Protein AF-A0A537EM87-F1 (afdb_monomer_lite)

Structure (mmCIF, N/CA/C/O backbone):
data_AF-A0A537EM87-F1
#
_entry.id   AF-A0A537EM87-F1
#
loop_
_atom_site.group_PDB
_atom_site.id
_atom_site.type_symbol
_atom_site.labe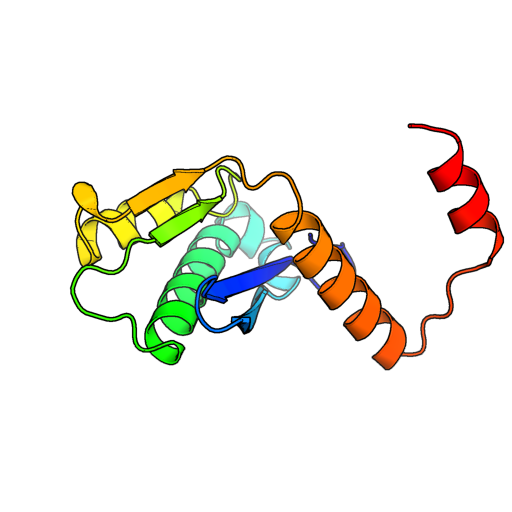l_atom_id
_atom_site.label_alt_id
_atom_site.label_comp_id
_atom_site.label_asym_id
_atom_site.label_entity_id
_atom_site.label_seq_id
_atom_site.pdbx_PDB_ins_code
_atom_site.Cartn_x
_atom_site.Cartn_y
_atom_site.Cartn_z
_atom_site.occupancy
_atom_site.B_iso_or_equiv
_atom_site.auth_seq_id
_atom_site.auth_comp_id
_atom_site.auth_asym_id
_atom_site.auth_atom_id
_atom_site.pdbx_PDB_model_num
ATOM 1 N N . MET A 1 1 ? 2.940 -10.476 -1.760 1.00 44.53 1 MET A N 1
ATOM 2 C CA . MET A 1 1 ? 3.362 -11.521 -2.718 1.00 44.53 1 MET A CA 1
ATOM 3 C C . MET A 1 1 ? 3.322 -10.920 -4.114 1.00 44.53 1 MET A C 1
ATOM 5 O O . MET A 1 1 ? 2.406 -10.158 -4.401 1.00 44.53 1 MET A O 1
ATOM 9 N N . GLY A 1 2 ? 4.328 -11.180 -4.940 1.00 45.50 2 GLY A N 1
ATOM 10 C CA . GLY A 1 2 ? 4.378 -10.716 -6.324 1.00 45.50 2 GLY A CA 1
ATOM 11 C C . GLY A 1 2 ? 5.160 -11.722 -7.151 1.00 45.50 2 GLY A C 1
ATOM 12 O O . GLY A 1 2 ? 6.083 -12.350 -6.627 1.00 45.50 2 GLY A O 1
ATOM 13 N N . ASP A 1 3 ? 4.780 -11.890 -8.409 1.00 48.53 3 ASP A N 1
ATOM 14 C CA . ASP A 1 3 ? 5.502 -12.736 -9.349 1.00 48.53 3 ASP A CA 1
ATOM 15 C C . ASP A 1 3 ? 5.814 -11.963 -10.633 1.00 48.53 3 ASP A C 1
ATOM 17 O O . ASP A 1 3 ? 5.251 -10.903 -10.924 1.00 48.53 3 ASP A O 1
ATOM 21 N N . LEU A 1 4 ? 6.776 -12.482 -11.388 1.00 46.56 4 LEU A N 1
ATOM 22 C CA . LEU A 1 4 ? 7.236 -11.876 -12.636 1.00 46.56 4 LEU A CA 1
ATOM 23 C C . LEU A 1 4 ? 6.233 -12.021 -13.796 1.00 46.56 4 LEU A C 1
ATOM 25 O O . LEU A 1 4 ? 6.490 -11.477 -14.868 1.00 46.56 4 LEU A O 1
ATOM 29 N N . LEU A 1 5 ? 5.121 -12.736 -13.606 1.00 49.84 5 LEU A N 1
ATOM 30 C CA . LEU A 1 5 ? 4.123 -13.046 -14.630 1.00 49.84 5 LEU A CA 1
ATOM 31 C C . LEU A 1 5 ? 2.879 -12.142 -14.530 1.00 49.84 5 LEU A C 1
ATOM 33 O O . LEU A 1 5 ? 2.351 -11.749 -15.567 1.00 49.84 5 LEU A O 1
ATOM 37 N N . PHE A 1 6 ? 2.448 -11.749 -13.326 1.00 56.06 6 PHE A N 1
ATOM 38 C CA . PHE A 1 6 ? 1.215 -10.986 -13.080 1.00 56.06 6 PHE A CA 1
ATOM 39 C C . PHE A 1 6 ? 1.428 -9.613 -12.422 1.00 56.06 6 PHE A C 1
ATOM 41 O O . PHE A 1 6 ? 0.554 -8.750 -12.525 1.00 56.06 6 PHE A O 1
ATOM 48 N N . GLY A 1 7 ? 2.591 -9.352 -11.814 1.00 76.62 7 GLY A N 1
ATOM 49 C CA . GLY A 1 7 ? 2.881 -8.096 -11.115 1.00 76.62 7 GLY A CA 1
ATOM 50 C C . GLY A 1 7 ? 2.820 -8.242 -9.593 1.00 76.62 7 GLY A C 1
ATOM 51 O O . GLY A 1 7 ? 3.232 -9.264 -9.044 1.00 76.62 7 GLY A O 1
ATOM 52 N N . ALA A 1 8 ? 2.354 -7.207 -8.886 1.00 82.50 8 ALA A N 1
ATOM 53 C CA . ALA A 1 8 ? 2.323 -7.205 -7.418 1.00 82.50 8 ALA A CA 1
ATOM 54 C C . ALA A 1 8 ? 0.926 -6.908 -6.875 1.00 82.50 8 ALA A C 1
ATOM 56 O O . ALA A 1 8 ? 0.303 -5.931 -7.278 1.00 82.50 8 ALA A O 1
ATOM 57 N N . ILE A 1 9 ? 0.459 -7.721 -5.930 1.00 81.56 9 ILE A N 1
ATOM 58 C CA . ILE A 1 9 ? -0.846 -7.533 -5.289 1.00 81.56 9 ILE A CA 1
ATOM 59 C C . ILE A 1 9 ? -0.706 -6.584 -4.099 1.00 81.56 9 ILE A C 1
ATOM 61 O O . ILE A 1 9 ? 0.183 -6.750 -3.258 1.00 81.56 9 ILE A O 1
ATOM 65 N N . VAL A 1 10 ? -1.621 -5.623 -4.013 1.00 85.81 10 VAL A N 1
ATOM 66 C CA . VAL A 1 10 ? -1.840 -4.756 -2.853 1.00 85.81 10 VAL A CA 1
ATOM 67 C C . VAL A 1 10 ? -3.224 -5.077 -2.305 1.00 85.81 10 VAL A C 1
ATOM 69 O O . VAL A 1 10 ? -4.200 -5.024 -3.043 1.00 85.81 10 VAL A O 1
ATOM 72 N N . GLY A 1 11 ? -3.308 -5.431 -1.025 1.00 85.19 11 GLY A N 1
ATOM 73 C CA . GLY A 1 11 ? -4.562 -5.796 -0.367 1.00 85.19 11 GLY A CA 1
ATOM 74 C C . GLY A 1 11 ? -4.801 -4.980 0.896 1.00 85.19 11 GLY A C 1
ATOM 75 O O . GLY A 1 11 ? -3.849 -4.532 1.536 1.00 85.19 11 GLY A O 1
ATOM 76 N N . ALA A 1 12 ? -6.070 -4.822 1.254 1.00 87.31 12 ALA A N 1
ATOM 77 C CA . ALA A 1 12 ? -6.536 -4.216 2.490 1.00 87.31 12 ALA A CA 1
ATOM 78 C C . ALA A 1 12 ? -7.582 -5.137 3.136 1.00 87.31 12 ALA A C 1
ATOM 80 O O . ALA A 1 12 ? -8.458 -5.667 2.454 1.00 87.31 12 ALA A O 1
ATOM 81 N N . HIS A 1 13 ? -7.460 -5.356 4.444 1.00 83.62 13 HIS A N 1
ATOM 82 C CA . HIS A 1 13 ? -8.284 -6.296 5.200 1.00 83.62 13 HIS A CA 1
ATOM 83 C C . HIS A 1 13 ? -8.751 -5.658 6.508 1.00 83.62 13 HIS A C 1
ATOM 85 O O . HIS A 1 13 ? -7.918 -5.181 7.280 1.00 83.62 13 HIS A O 1
ATOM 91 N N . ARG A 1 14 ? -10.056 -5.704 6.788 1.00 83.50 14 ARG A N 1
ATOM 92 C CA . ARG A 1 14 ? -10.633 -5.295 8.074 1.00 83.50 14 ARG A CA 1
ATOM 93 C C . ARG A 1 14 ? -10.739 -6.514 8.984 1.00 83.50 14 ARG A C 1
ATOM 95 O O . ARG A 1 14 ? -11.477 -7.449 8.679 1.00 83.50 14 ARG A O 1
ATOM 102 N N . LYS A 1 15 ? -10.012 -6.521 10.104 1.00 77.19 15 LYS A N 1
ATOM 103 C CA . LYS A 1 15 ? -9.938 -7.687 11.007 1.00 77.19 15 LYS A CA 1
ATOM 104 C C . LYS A 1 15 ? -11.287 -7.994 11.664 1.00 77.19 15 LYS A C 1
ATOM 106 O O . LYS A 1 15 ? -11.603 -9.155 11.893 1.00 77.19 15 LYS A O 1
ATOM 111 N N . GLU A 1 16 ? -12.070 -6.959 11.932 1.00 78.44 16 GLU A N 1
ATOM 112 C CA . GLU A 1 16 ? -13.311 -6.999 12.701 1.00 78.44 16 GLU A CA 1
ATOM 113 C C . GLU A 1 16 ? -14.466 -7.601 11.895 1.00 78.44 16 GLU A C 1
ATOM 115 O O . GLU A 1 16 ? -15.293 -8.322 12.447 1.00 78.44 16 GLU A O 1
ATOM 120 N N . THR A 1 17 ? -14.526 -7.315 10.590 1.00 80.56 17 THR A N 1
ATOM 121 C CA . THR A 1 17 ? -15.621 -7.761 9.710 1.00 80.56 17 THR A CA 1
ATOM 122 C C . THR A 1 17 ? -15.208 -8.863 8.739 1.00 80.56 17 THR A C 1
ATOM 124 O O . THR A 1 17 ? -16.077 -9.499 8.146 1.00 80.56 17 THR A O 1
ATOM 127 N N . GLY A 1 18 ? -13.904 -9.080 8.543 1.00 75.75 18 GLY A N 1
ATOM 128 C CA . GLY A 1 18 ? -13.3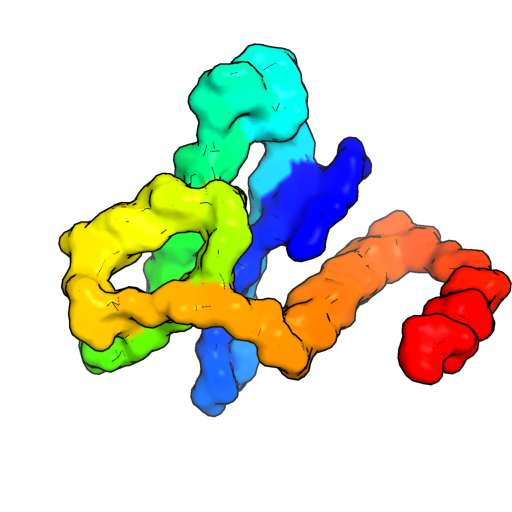76 -9.954 7.494 1.00 75.75 18 GLY A CA 1
ATOM 129 C C . GLY A 1 18 ? -13.488 -9.367 6.082 1.00 75.75 18 GLY A C 1
ATOM 130 O O . GLY A 1 18 ? -13.268 -10.082 5.107 1.00 75.75 18 GLY A O 1
ATOM 131 N N . GLU A 1 19 ? -13.843 -8.084 5.946 1.00 81.44 19 GLU A N 1
ATOM 132 C CA . GLU A 1 19 ? -13.872 -7.393 4.656 1.00 81.44 19 GLU A CA 1
ATOM 133 C C . GLU A 1 19 ? -12.467 -7.363 4.040 1.00 81.44 19 GLU A C 1
ATOM 135 O O . GLU A 1 19 ? -11.502 -6.954 4.689 1.00 81.44 19 GLU A O 1
ATOM 140 N N . PHE A 1 20 ? -12.357 -7.766 2.775 1.00 82.38 20 PHE A N 1
ATOM 141 C CA . PHE A 1 20 ? -11.099 -7.800 2.042 1.00 82.38 20 PHE A CA 1
ATOM 142 C C . PHE A 1 20 ? -11.274 -7.206 0.650 1.00 82.38 20 PHE A C 1
ATOM 144 O O . PHE A 1 20 ? -12.157 -7.616 -0.101 1.00 82.38 20 PHE A O 1
ATOM 151 N N . HIS A 1 21 ? -10.389 -6.280 0.293 1.00 83.75 21 HIS A N 1
ATOM 152 C CA . HIS A 1 21 ? -10.274 -5.740 -1.058 1.00 83.75 21 HIS A CA 1
ATOM 153 C C . HIS A 1 21 ? -8.824 -5.829 -1.505 1.00 83.75 21 HIS A C 1
ATOM 155 O O . HIS A 1 21 ? -7.905 -5.670 -0.700 1.00 83.75 21 HIS A O 1
ATOM 161 N N . TYR A 1 22 ? -8.599 -6.042 -2.794 1.00 85.19 22 TYR A N 1
ATOM 162 C CA . TYR A 1 22 ? -7.260 -6.034 -3.362 1.00 85.19 22 TYR A CA 1
ATOM 163 C C . TYR A 1 22 ? -7.257 -5.443 -4.762 1.00 85.19 22 TYR A C 1
ATOM 165 O O . TYR A 1 22 ? -8.288 -5.335 -5.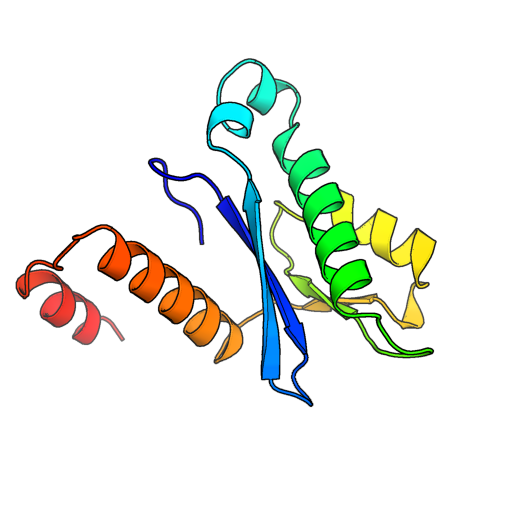425 1.00 85.19 22 TYR A O 1
ATOM 173 N N . ASP A 1 23 ? -6.068 -5.063 -5.202 1.00 86.88 23 ASP A N 1
ATOM 174 C CA . ASP A 1 23 ? -5.801 -4.704 -6.581 1.00 86.88 23 ASP A CA 1
ATOM 175 C C . ASP A 1 23 ? -4.360 -5.067 -6.961 1.00 86.88 23 ASP A C 1
ATOM 177 O O . ASP A 1 23 ? -3.538 -5.435 -6.117 1.00 86.88 23 ASP A O 1
ATOM 181 N N . VAL A 1 24 ? -4.053 -4.977 -8.250 1.00 86.62 24 VAL A N 1
ATOM 182 C CA . VAL A 1 24 ? -2.789 -5.413 -8.830 1.00 86.62 24 VAL A CA 1
ATOM 183 C C . VAL A 1 24 ? -2.036 -4.222 -9.408 1.00 86.62 24 VAL A C 1
ATOM 185 O O . VAL A 1 24 ? -2.548 -3.457 -10.222 1.00 86.62 24 VAL A O 1
ATOM 188 N N . ILE A 1 25 ? -0.767 -4.094 -9.030 1.00 87.31 25 ILE A N 1
ATOM 189 C CA . ILE A 1 25 ? 0.210 -3.260 -9.722 1.00 87.31 25 ILE A CA 1
ATOM 190 C C . ILE A 1 25 ? 0.636 -4.017 -10.985 1.00 87.31 25 ILE A C 1
ATOM 192 O O . ILE A 1 25 ? 1.293 -5.058 -10.863 1.00 87.31 25 ILE A O 1
ATOM 196 N N . PRO A 1 26 ? 0.323 -3.510 -12.193 1.00 88.44 26 PRO A N 1
ATOM 197 C CA . PRO A 1 26 ? 0.657 -4.207 -13.428 1.00 88.44 26 PRO A CA 1
ATOM 198 C C . PRO A 1 26 ? 2.166 -4.403 -13.592 1.00 88.44 26 PRO A C 1
ATOM 200 O O . PRO A 1 26 ? 2.956 -3.515 -13.256 1.00 88.44 26 PRO A O 1
ATOM 203 N N . VAL A 1 27 ? 2.573 -5.514 -14.215 1.00 86.56 27 VAL A N 1
ATOM 204 C CA . VAL A 1 27 ? 3.993 -5.843 -14.458 1.00 86.56 27 VAL A CA 1
ATOM 205 C C . VAL A 1 27 ? 4.761 -4.728 -15.186 1.00 86.56 27 VAL A C 1
ATOM 207 O O . VAL A 1 27 ? 5.946 -4.517 -14.932 1.00 86.56 27 VAL A O 1
ATOM 210 N N . ALA A 1 28 ? 4.082 -3.934 -16.022 1.00 89.38 28 ALA A N 1
ATOM 211 C CA . ALA A 1 28 ? 4.663 -2.797 -16.738 1.00 89.38 28 ALA A CA 1
ATOM 212 C C . ALA A 1 28 ? 5.287 -1.729 -15.811 1.00 89.38 28 ALA A C 1
ATOM 214 O O . ALA A 1 28 ? 6.207 -1.017 -16.217 1.00 89.38 28 ALA A O 1
ATOM 215 N N . TYR A 1 29 ? 4.840 -1.622 -14.553 1.00 91.62 29 TYR A N 1
ATOM 216 C CA . TYR A 1 29 ? 5.437 -0.721 -13.556 1.00 91.62 29 TYR A CA 1
ATOM 217 C C . TYR A 1 29 ? 6.788 -1.226 -13.027 1.00 91.62 29 TYR A C 1
ATOM 219 O O . TYR A 1 29 ? 7.598 -0.429 -12.544 1.00 91.62 29 TYR A O 1
ATOM 227 N N . PHE A 1 30 ? 7.050 -2.526 -13.174 1.00 86.56 30 PHE A N 1
ATOM 228 C CA . PHE A 1 30 ? 8.299 -3.196 -12.810 1.00 86.56 30 PHE A CA 1
ATOM 229 C C . PHE A 1 30 ? 9.262 -3.365 -13.994 1.00 86.56 30 PHE A C 1
ATOM 231 O O . PHE A 1 30 ? 10.356 -3.901 -13.837 1.00 86.56 30 PHE A O 1
ATOM 238 N N . GLN A 1 31 ? 8.903 -2.851 -15.172 1.00 88.75 31 GLN A N 1
ATOM 239 C CA . GLN A 1 31 ? 9.740 -2.863 -16.371 1.00 88.75 31 GLN A CA 1
ATOM 240 C C . GLN A 1 31 ? 10.324 -1.472 -16.665 1.00 88.75 31 GLN A C 1
ATOM 242 O O . GLN A 1 31 ? 9.831 -0.442 -16.200 1.00 88.75 31 GLN A O 1
ATOM 247 N N . THR A 1 32 ? 11.414 -1.412 -17.434 1.00 86.94 32 THR A N 1
ATOM 248 C CA . THR A 1 32 ? 11.992 -0.133 -17.892 1.00 86.94 32 THR A CA 1
ATOM 249 C C . THR A 1 32 ? 11.050 0.518 -18.917 1.00 86.94 32 THR A C 1
ATOM 251 O O . THR A 1 32 ? 10.540 -0.196 -19.775 1.00 86.94 32 THR A O 1
ATOM 254 N N . PRO A 1 33 ? 10.818 1.849 -18.882 1.00 92.50 33 PRO A N 1
ATOM 255 C CA . PRO A 1 33 ? 11.454 2.866 -18.031 1.00 92.50 33 PRO A CA 1
ATOM 256 C C . PRO A 1 33 ? 10.782 3.097 -16.667 1.00 92.50 33 PRO A C 1
ATOM 258 O O . PRO A 1 33 ? 11.362 3.784 -15.823 1.00 92.50 33 PRO A O 1
ATOM 261 N N . SER A 1 34 ? 9.594 2.540 -16.434 1.00 92.56 34 SER A N 1
ATOM 262 C CA . SER A 1 34 ? 8.780 2.764 -15.230 1.00 92.56 34 SER A CA 1
ATOM 263 C C . SER A 1 34 ? 9.500 2.389 -13.936 1.00 92.56 34 SER A C 1
ATOM 265 O O . SER A 1 34 ? 9.486 3.160 -12.974 1.00 92.56 34 SER A O 1
ATOM 267 N N . PHE A 1 35 ? 10.204 1.256 -13.936 1.00 89.94 35 PHE A N 1
ATOM 268 C CA . PHE A 1 35 ? 10.944 0.767 -12.776 1.00 89.94 35 PHE A CA 1
ATOM 269 C C . PHE A 1 35 ? 12.080 1.708 -12.370 1.00 89.94 35 PHE A C 1
ATOM 271 O O . PHE A 1 35 ? 12.222 2.036 -11.194 1.00 89.94 35 PHE A O 1
ATOM 278 N N . ARG A 1 36 ? 12.841 2.229 -13.346 1.00 91.06 36 ARG A N 1
ATOM 279 C CA . ARG A 1 36 ? 13.909 3.216 -13.093 1.00 91.06 36 ARG A CA 1
ATOM 280 C C . ARG A 1 36 ? 13.371 4.495 -12.456 1.00 91.06 36 ARG A C 1
ATOM 282 O O . ARG A 1 36 ? 14.057 5.116 -11.654 1.00 91.06 36 ARG A O 1
ATOM 289 N N . ARG A 1 37 ? 12.140 4.874 -12.802 1.00 94.69 37 ARG A N 1
ATOM 290 C CA . ARG A 1 37 ? 11.426 6.023 -12.228 1.00 94.69 37 ARG A CA 1
ATOM 291 C C . ARG A 1 37 ? 10.677 5.682 -10.932 1.00 94.69 37 ARG A C 1
ATOM 293 O O . ARG A 1 37 ? 9.961 6.537 -10.425 1.00 94.69 37 ARG A O 1
ATOM 300 N N . LYS A 1 38 ? 10.815 4.449 -10.427 1.00 93.69 38 LYS A N 1
ATOM 301 C CA . LYS A 1 38 ? 10.136 3.913 -9.236 1.00 93.69 38 LYS A CA 1
ATOM 302 C C . LYS A 1 38 ? 8.611 4.088 -9.254 1.00 93.69 38 LYS A C 1
ATOM 304 O O . LYS A 1 38 ? 7.986 4.230 -8.210 1.00 93.69 38 LYS A O 1
ATOM 309 N N . LEU A 1 39 ? 7.984 4.049 -10.436 1.00 94.50 39 LEU A N 1
ATOM 310 C CA . LEU A 1 39 ? 6.538 4.296 -10.555 1.00 94.50 39 LEU A CA 1
ATOM 311 C C . LEU A 1 39 ? 5.682 3.253 -9.824 1.00 94.50 39 LEU A C 1
ATOM 313 O O . LEU A 1 39 ? 4.533 3.537 -9.503 1.00 94.50 39 LEU A O 1
ATOM 317 N N . TYR A 1 40 ? 6.228 2.066 -9.551 1.00 90.19 40 TYR A N 1
ATOM 318 C CA . TYR A 1 40 ? 5.557 1.036 -8.761 1.00 90.19 40 TYR A CA 1
ATOM 319 C C . TYR A 1 40 ? 5.268 1.485 -7.318 1.00 90.19 40 TYR A C 1
ATOM 321 O O . TYR A 1 40 ? 4.243 1.083 -6.781 1.00 90.19 40 TYR A O 1
ATOM 329 N N . LEU A 1 41 ? 6.098 2.351 -6.716 1.00 93.50 41 LEU A N 1
ATOM 330 C CA . LEU A 1 41 ? 5.849 2.908 -5.376 1.00 93.50 41 LEU A CA 1
ATOM 331 C C . LEU A 1 41 ? 4.640 3.846 -5.398 1.00 93.50 41 LEU A C 1
ATOM 333 O O . LEU A 1 41 ? 3.703 3.688 -4.621 1.00 93.50 41 LEU A O 1
ATOM 337 N N . LYS A 1 42 ? 4.607 4.757 -6.377 1.00 95.62 42 LYS A N 1
ATOM 338 C CA . LYS A 1 42 ? 3.467 5.657 -6.594 1.00 95.62 42 LYS A CA 1
ATOM 339 C C . LYS A 1 42 ? 2.182 4.887 -6.861 1.00 95.62 42 LYS A C 1
ATOM 341 O O . LYS A 1 42 ? 1.137 5.234 -6.318 1.00 95.62 42 LYS A O 1
ATOM 346 N N . LYS A 1 43 ? 2.264 3.830 -7.677 1.00 95.69 43 LYS A N 1
ATOM 347 C CA . LYS A 1 43 ? 1.108 2.984 -7.967 1.00 95.69 43 LYS A CA 1
ATOM 348 C C . LYS A 1 43 ? 0.641 2.237 -6.721 1.00 95.69 43 LYS A C 1
ATOM 350 O O . LYS A 1 43 ? -0.554 2.210 -6.473 1.00 95.69 43 LYS A O 1
ATOM 355 N N . ALA A 1 44 ? 1.552 1.702 -5.907 1.00 92.88 44 ALA A N 1
ATOM 356 C CA . ALA A 1 44 ? 1.195 1.075 -4.635 1.00 92.88 44 ALA A CA 1
ATOM 357 C C . ALA A 1 44 ? 0.440 2.042 -3.711 1.00 92.88 44 ALA A C 1
ATOM 359 O O . ALA A 1 44 ? -0.601 1.673 -3.172 1.00 92.88 44 ALA A O 1
ATOM 360 N N . THR A 1 45 ? 0.909 3.288 -3.594 1.00 95.56 45 THR A N 1
ATOM 361 C CA . THR A 1 45 ? 0.236 4.334 -2.811 1.00 95.56 45 THR A CA 1
ATOM 362 C C . THR A 1 45 ? -1.158 4.651 -3.345 1.00 95.56 45 THR A C 1
ATOM 364 O O . THR A 1 45 ? -2.111 4.697 -2.572 1.00 95.56 45 THR A O 1
ATOM 367 N N . GLU A 1 46 ? -1.295 4.831 -4.661 1.00 96.56 46 GLU A N 1
ATOM 368 C CA . GLU A 1 46 ? -2.590 5.061 -5.314 1.00 96.56 46 GLU A CA 1
ATOM 369 C C . GLU A 1 46 ? -3.579 3.927 -5.005 1.00 96.56 46 GLU A C 1
ATOM 371 O O . GLU A 1 46 ? -4.713 4.184 -4.601 1.00 96.56 46 GLU A O 1
ATOM 376 N N . LEU A 1 47 ? -3.137 2.673 -5.152 1.00 94.25 47 LEU A N 1
ATOM 377 C CA . LEU A 1 47 ? -3.972 1.505 -4.889 1.00 94.25 47 LEU A CA 1
ATOM 378 C C . LEU A 1 47 ? -4.359 1.407 -3.415 1.00 94.25 47 LEU A C 1
ATOM 380 O O . LEU A 1 47 ? -5.533 1.216 -3.120 1.00 94.25 47 LEU A O 1
ATOM 384 N N . ALA A 1 48 ? -3.411 1.591 -2.496 1.00 92.38 48 ALA A N 1
ATOM 385 C CA . ALA A 1 48 ? -3.683 1.548 -1.064 1.00 92.38 48 ALA A CA 1
ATOM 386 C C . ALA A 1 48 ? -4.747 2.580 -0.658 1.00 92.38 48 ALA A C 1
ATOM 388 O O . ALA A 1 48 ? -5.731 2.226 -0.014 1.00 92.38 48 ALA A O 1
ATOM 389 N N . LEU A 1 49 ? -4.605 3.835 -1.096 1.00 94.38 49 LEU A N 1
ATOM 390 C CA . LEU A 1 49 ? -5.579 4.892 -0.804 1.00 94.38 49 LEU A CA 1
ATOM 391 C C . LEU A 1 49 ? -6.965 4.574 -1.375 1.00 94.38 49 LEU A C 1
ATOM 393 O O . LEU A 1 49 ? -7.976 4.769 -0.699 1.00 94.38 49 LEU A O 1
ATOM 397 N N . ARG A 1 50 ? -7.016 4.042 -2.599 1.00 94.69 50 ARG A N 1
ATOM 398 C CA . ARG A 1 50 ? -8.268 3.636 -3.241 1.00 94.69 50 ARG A CA 1
ATOM 399 C C . ARG A 1 50 ? -8.966 2.517 -2.471 1.00 94.69 50 ARG A C 1
ATOM 401 O O . ARG A 1 50 ? -10.167 2.615 -2.235 1.00 94.69 50 ARG A O 1
ATOM 408 N N . LEU A 1 51 ? -8.224 1.493 -2.049 1.00 90.81 51 LEU A N 1
ATOM 409 C CA . LEU A 1 51 ? -8.764 0.379 -1.267 1.00 90.81 51 LEU A CA 1
ATOM 410 C C . LEU A 1 51 ? -9.338 0.872 0.068 1.00 90.81 51 LEU A C 1
ATOM 412 O O . LEU A 1 51 ? -10.468 0.538 0.412 1.00 90.81 51 LEU A O 1
ATOM 416 N N . LEU A 1 52 ? -8.614 1.744 0.776 1.00 91.62 52 LEU A N 1
ATOM 417 C CA . LEU A 1 52 ? -9.099 2.344 2.023 1.00 91.62 52 LEU A CA 1
ATOM 418 C C . LEU A 1 52 ? -10.368 3.187 1.818 1.00 91.62 52 LEU A C 1
ATOM 420 O O . LEU A 1 52 ? -11.282 3.151 2.643 1.00 91.62 52 LEU A O 1
ATOM 424 N N . GLN A 1 53 ? -10.461 3.912 0.700 1.00 91.50 53 GLN A N 1
ATOM 425 C CA . GLN A 1 53 ? -11.666 4.657 0.338 1.00 91.50 53 GLN A CA 1
ATOM 426 C C . GLN A 1 53 ? -12.856 3.724 0.062 1.00 91.50 53 GLN A C 1
ATOM 428 O O . GLN A 1 53 ? -13.973 4.016 0.490 1.00 91.50 53 GLN A O 1
ATOM 433 N N . GLN A 1 54 ? -12.634 2.601 -0.629 1.00 90.94 54 GLN A N 1
ATOM 434 C CA . GLN A 1 54 ? -13.672 1.600 -0.906 1.00 90.94 54 GLN A CA 1
ATOM 435 C C . GLN A 1 54 ? -14.201 0.952 0.374 1.00 90.94 54 GLN A C 1
ATOM 437 O O . GLN A 1 54 ? -15.409 0.754 0.496 1.00 90.94 54 GLN A O 1
ATOM 442 N N . MET A 1 55 ? -13.312 0.705 1.337 1.00 87.25 55 MET A N 1
ATOM 443 C CA . MET A 1 55 ? -13.662 0.168 2.652 1.00 87.25 55 MET A CA 1
ATOM 444 C C . MET A 1 55 ? -14.434 1.158 3.523 1.00 87.25 55 MET A C 1
ATOM 446 O O . MET A 1 55 ? -15.005 0.743 4.525 1.00 87.25 55 MET A O 1
ATOM 450 N N . LYS A 1 56 ? -14.468 2.452 3.167 1.00 90.31 56 LYS A N 1
ATOM 451 C CA . LYS A 1 56 ? -15.122 3.513 3.951 1.00 90.31 56 LYS A CA 1
ATOM 452 C C . LYS A 1 56 ? -14.680 3.467 5.419 1.00 90.31 56 LYS A C 1
ATOM 454 O O . LYS A 1 56 ? -15.496 3.231 6.309 1.00 90.31 56 LYS A O 1
ATOM 459 N N . LEU A 1 57 ? -13.376 3.641 5.649 1.00 85.38 57 LEU A N 1
ATOM 460 C CA . LEU A 1 57 ? -12.796 3.693 6.995 1.00 85.38 57 LEU A CA 1
ATOM 461 C C . LEU A 1 57 ? -13.613 4.607 7.919 1.00 85.38 57 LEU A C 1
ATOM 463 O O . LEU A 1 57 ? -13.910 5.753 7.574 1.00 85.38 57 LEU A O 1
ATOM 467 N N . GLY A 1 58 ? -13.945 4.089 9.095 1.00 84.12 58 GLY A N 1
ATOM 468 C CA . GLY A 1 58 ? -14.610 4.830 10.151 1.00 84.12 58 GLY A CA 1
ATOM 469 C C . GLY A 1 58 ? -13.717 5.920 10.745 1.00 84.12 58 GLY A C 1
ATOM 470 O O . GLY A 1 58 ? -12.485 5.930 10.606 1.00 84.12 58 GLY A O 1
ATOM 471 N N . GLU A 1 59 ? -14.354 6.859 11.441 1.00 80.38 59 GLU A N 1
ATOM 472 C CA . GLU A 1 59 ? -13.641 7.854 12.235 1.00 80.38 59 GLU A CA 1
ATOM 473 C C . GLU A 1 59 ? -12.883 7.153 13.368 1.00 80.38 59 GLU A C 1
ATOM 475 O O . GLU A 1 59 ? -13.462 6.404 14.149 1.00 80.38 59 GLU A O 1
ATOM 480 N N . GLY A 1 60 ? -11.568 7.368 13.431 1.00 83.06 60 GLY A N 1
ATOM 481 C CA . GLY A 1 60 ? -10.714 6.786 14.469 1.00 83.06 60 GLY A CA 1
ATOM 482 C C . GLY A 1 60 ? -10.229 5.356 14.219 1.00 83.06 60 GLY A C 1
ATOM 483 O O . GLY A 1 60 ? -9.424 4.880 15.007 1.00 83.06 60 GLY A O 1
ATOM 484 N N . GLU A 1 61 ? -10.628 4.686 13.131 1.00 88.38 61 GLU A N 1
ATOM 485 C CA . GLU A 1 61 ? -10.080 3.357 12.817 1.00 88.38 61 GLU A CA 1
ATOM 486 C C . GLU A 1 61 ? -8.569 3.417 12.565 1.00 88.38 61 GLU A C 1
ATOM 488 O O . GLU A 1 61 ? -8.091 4.296 11.835 1.00 88.38 61 GLU A O 1
ATOM 493 N N . GLU A 1 62 ? -7.833 2.492 13.177 1.00 90.62 62 GLU A N 1
ATOM 494 C CA . GLU A 1 62 ? -6.388 2.349 13.011 1.00 90.62 62 GLU A CA 1
ATOM 495 C C . GLU A 1 62 ? -6.051 1.668 11.681 1.00 90.62 62 GLU A C 1
ATOM 497 O O . GLU A 1 62 ? -6.779 0.812 11.175 1.00 90.62 62 GLU A O 1
ATOM 502 N N . ILE A 1 63 ? -4.916 2.053 11.106 1.00 90.88 63 ILE A N 1
ATOM 503 C CA . ILE A 1 63 ? -4.398 1.532 9.848 1.00 90.88 63 ILE A CA 1
ATOM 504 C C . ILE A 1 63 ? -3.037 0.903 10.127 1.00 90.88 63 ILE A C 1
ATOM 506 O O . ILE A 1 63 ? -2.048 1.594 10.377 1.00 90.88 63 ILE A O 1
ATOM 510 N N . GLU A 1 64 ? -2.974 -0.419 10.023 1.00 89.81 64 GLU A N 1
ATOM 511 C CA . GLU A 1 64 ? -1.715 -1.157 10.017 1.00 89.81 64 GLU A CA 1
ATOM 512 C C . GLU A 1 64 ? -1.201 -1.303 8.583 1.00 89.81 64 GLU A C 1
ATOM 514 O O . GLU A 1 64 ? -1.889 -1.832 7.709 1.00 89.81 64 GLU A O 1
ATOM 519 N N . ILE A 1 65 ? 0.032 -0.865 8.335 1.00 88.06 65 ILE A N 1
ATOM 520 C CA . ILE A 1 65 ? 0.677 -0.975 7.025 1.00 88.06 65 ILE A CA 1
ATOM 521 C C . ILE A 1 65 ? 1.981 -1.760 7.107 1.00 88.06 65 ILE A C 1
ATOM 523 O O . ILE A 1 65 ? 2.794 -1.585 8.015 1.00 88.06 65 ILE A O 1
ATOM 527 N N . CYS A 1 66 ? 2.196 -2.614 6.106 1.00 84.00 66 CYS A N 1
ATOM 528 C CA . CYS A 1 66 ? 3.380 -3.453 6.002 1.00 84.00 66 CYS A CA 1
ATOM 529 C C . CYS A 1 66 ? 4.675 -2.624 5.932 1.00 84.00 66 CYS A C 1
ATOM 531 O O . CYS A 1 66 ? 4.769 -1.621 5.218 1.00 84.00 66 CYS A O 1
ATOM 533 N N . SER A 1 67 ? 5.717 -3.114 6.604 1.00 78.38 67 SER A N 1
ATOM 534 C CA . SER A 1 67 ? 7.076 -2.560 6.571 1.00 78.38 67 SER A CA 1
ATOM 535 C C . SER A 1 67 ? 7.824 -2.753 5.242 1.00 78.38 67 SER A C 1
ATOM 537 O O . SER A 1 67 ? 8.952 -2.283 5.108 1.00 78.38 67 SER A O 1
ATOM 539 N N . SER A 1 68 ? 7.225 -3.422 4.250 1.00 81.25 68 SER A N 1
ATOM 540 C CA . SER A 1 68 ? 7.832 -3.623 2.929 1.00 81.25 68 SER A CA 1
ATOM 541 C C . SER A 1 68 ? 8.198 -2.299 2.248 1.00 81.25 68 SER A C 1
ATOM 543 O O . SER A 1 68 ? 7.470 -1.306 2.351 1.00 81.25 68 SER A O 1
ATOM 545 N N . PHE A 1 69 ? 9.292 -2.326 1.479 1.00 83.94 69 PHE A N 1
ATOM 546 C CA . PHE A 1 69 ? 9.769 -1.178 0.703 1.00 83.94 69 PHE A CA 1
ATOM 547 C C . PHE A 1 69 ? 8.741 -0.682 -0.323 1.00 83.94 69 PHE A C 1
ATOM 549 O O . PHE A 1 69 ? 8.750 0.484 -0.708 1.00 83.94 69 PHE A O 1
ATOM 556 N N . LEU A 1 70 ? 7.832 -1.562 -0.770 1.00 85.56 70 LEU A N 1
ATOM 557 C CA . LEU A 1 70 ? 6.772 -1.210 -1.718 1.00 85.56 70 LEU A CA 1
ATOM 558 C C . LEU A 1 70 ? 5.887 -0.067 -1.193 1.00 85.56 70 LEU A C 1
ATOM 560 O O . LEU A 1 70 ? 5.354 0.706 -1.982 1.00 85.56 70 LEU A O 1
ATOM 564 N N . PHE A 1 71 ? 5.776 0.051 0.132 1.00 89.75 71 PHE A N 1
ATOM 565 C CA . PHE A 1 71 ? 4.944 1.032 0.818 1.00 89.75 71 PHE A CA 1
ATOM 566 C C . PHE A 1 71 ? 5.732 2.222 1.385 1.00 89.75 71 PHE A C 1
ATOM 568 O O . PHE A 1 71 ? 5.178 3.004 2.159 1.00 89.75 71 PHE A O 1
ATOM 575 N N . ASP A 1 72 ? 7.002 2.400 1.004 1.00 89.19 72 ASP A N 1
ATOM 576 C CA . ASP A 1 72 ? 7.847 3.501 1.492 1.00 89.19 72 ASP A CA 1
ATOM 577 C C . ASP A 1 72 ? 7.238 4.881 1.218 1.00 89.19 72 ASP A C 1
ATOM 579 O O . ASP A 1 72 ? 7.257 5.745 2.092 1.00 89.19 72 ASP A O 1
ATOM 583 N N . GLU A 1 73 ? 6.650 5.075 0.033 1.00 93.81 73 GLU A N 1
ATOM 584 C CA . GLU A 1 73 ? 5.941 6.313 -0.320 1.00 93.81 73 GLU A CA 1
ATOM 585 C C . GLU A 1 73 ? 4.503 6.345 0.223 1.00 93.81 73 GLU A C 1
ATOM 587 O O . GLU A 1 73 ? 3.915 7.413 0.356 1.00 93.81 73 GLU A O 1
ATOM 592 N N . THR A 1 74 ? 3.925 5.192 0.564 1.00 93.81 74 THR A N 1
ATOM 593 C CA . THR A 1 74 ? 2.537 5.096 1.034 1.00 93.81 74 THR A CA 1
ATOM 594 C C . THR A 1 74 ? 2.402 5.531 2.486 1.00 93.81 74 THR A C 1
ATOM 596 O O . THR A 1 74 ? 1.477 6.261 2.827 1.00 93.81 74 THR A O 1
ATOM 599 N N . ARG A 1 75 ? 3.341 5.130 3.349 1.00 92.56 75 ARG A N 1
ATOM 600 C CA . ARG A 1 75 ? 3.334 5.476 4.779 1.00 92.56 75 ARG A CA 1
ATOM 601 C C . ARG A 1 75 ? 3.232 6.983 5.057 1.00 92.56 75 ARG A C 1
ATOM 603 O O . ARG A 1 75 ? 2.324 7.361 5.798 1.00 92.56 75 ARG A O 1
ATOM 610 N N . PRO A 1 76 ? 4.088 7.858 4.491 1.00 94.62 76 PRO A N 1
ATOM 611 C CA . PRO A 1 76 ? 3.974 9.295 4.733 1.00 94.62 76 PRO A CA 1
ATOM 612 C C . PRO A 1 76 ? 2.661 9.882 4.194 1.00 94.62 76 PRO A C 1
ATOM 614 O O . PRO A 1 76 ? 2.101 10.775 4.825 1.00 94.62 76 PRO A O 1
ATOM 617 N N . GLU A 1 77 ? 2.129 9.366 3.081 1.00 95.62 77 GLU A N 1
ATOM 618 C CA . GLU A 1 77 ? 0.837 9.817 2.545 1.00 95.62 77 GLU A CA 1
ATOM 619 C C . GLU A 1 77 ? -0.341 9.410 3.440 1.00 95.62 77 GLU A C 1
ATOM 621 O O . GLU A 1 77 ? -1.239 10.218 3.673 1.00 95.62 77 GLU A O 1
ATOM 626 N N . LEU A 1 78 ? -0.319 8.203 4.014 1.00 93.25 78 LEU A N 1
ATOM 627 C CA . LEU A 1 78 ? -1.318 7.790 5.003 1.00 93.25 78 LEU A CA 1
ATOM 628 C C . LEU A 1 78 ? -1.242 8.647 6.264 1.00 93.25 78 LEU A C 1
ATOM 630 O O . LEU A 1 78 ? -2.267 9.134 6.730 1.00 93.25 78 LEU A O 1
ATOM 634 N N . VAL A 1 79 ? -0.041 8.895 6.787 1.00 93.69 79 VAL A N 1
ATOM 635 C CA . VAL A 1 79 ? 0.155 9.767 7.956 1.00 93.69 79 VAL A CA 1
ATOM 636 C C . VAL A 1 79 ? -0.366 11.179 7.686 1.00 93.69 79 VAL A C 1
ATOM 638 O O . VAL A 1 79 ? -1.000 11.779 8.550 1.00 93.69 79 VAL A O 1
ATOM 641 N N . LYS A 1 80 ? -0.146 11.711 6.482 1.00 94.94 80 LYS A N 1
ATOM 642 C CA . LYS A 1 80 ? -0.648 13.028 6.080 1.00 94.94 80 LYS A CA 1
ATOM 643 C C . LYS A 1 80 ? -2.180 13.092 6.037 1.00 94.94 80 LYS A C 1
ATOM 645 O O . LYS A 1 80 ? -2.735 14.147 6.324 1.00 94.94 80 LYS A O 1
ATOM 650 N N . GLN A 1 81 ? -2.853 12.002 5.664 1.00 92.38 81 GLN A N 1
ATOM 651 C CA . GLN A 1 81 ? -4.316 11.958 5.543 1.00 92.38 81 GLN A CA 1
ATOM 652 C C . GLN A 1 81 ? -5.030 11.582 6.845 1.00 92.38 81 GLN A C 1
ATOM 654 O O . GLN A 1 81 ? -6.079 12.145 7.147 1.00 92.38 81 GLN A O 1
ATOM 659 N N . PHE A 1 82 ? -4.476 10.642 7.610 1.00 91.38 82 PHE A N 1
ATOM 660 C CA . PHE A 1 82 ? -5.134 10.040 8.773 1.00 91.38 82 PHE A CA 1
ATOM 661 C C . PHE A 1 82 ? -4.472 10.408 10.109 1.00 91.38 82 PHE A C 1
ATOM 663 O O . PHE A 1 82 ? -5.074 10.199 11.157 1.00 91.38 82 PHE A O 1
ATOM 670 N N . GLY A 1 83 ? -3.277 11.005 10.088 1.00 92.00 83 GLY A N 1
ATOM 671 C CA . GLY A 1 83 ? -2.510 11.373 11.279 1.00 92.00 83 GLY A CA 1
ATOM 672 C C . GLY A 1 83 ? -1.561 10.271 11.757 1.00 92.00 83 GLY A C 1
ATOM 673 O O . GLY A 1 83 ? -1.765 9.087 11.495 1.00 92.00 83 GLY A O 1
ATOM 674 N N . MET A 1 84 ? -0.505 10.666 12.476 1.00 89.31 84 MET A N 1
ATOM 675 C CA . MET A 1 84 ? 0.508 9.735 13.005 1.00 89.31 84 MET A CA 1
ATOM 676 C C . MET A 1 84 ? -0.059 8.759 14.041 1.00 89.31 84 MET A C 1
ATOM 678 O O . MET A 1 84 ? 0.383 7.619 14.092 1.00 89.31 84 MET A O 1
ATOM 682 N N . GLU A 1 85 ? -1.054 9.187 14.819 1.00 89.94 85 GLU A N 1
ATOM 683 C CA . GLU A 1 85 ? -1.675 8.373 15.875 1.00 89.94 85 GLU A CA 1
ATOM 684 C C . GLU A 1 85 ? -2.484 7.191 15.330 1.00 89.94 85 GLU A C 1
ATOM 686 O O . GLU A 1 85 ? -2.726 6.242 16.059 1.00 89.94 85 GLU A O 1
ATOM 691 N N . ARG A 1 86 ? -2.914 7.242 14.061 1.00 91.50 86 ARG A N 1
ATOM 692 C CA . ARG A 1 86 ? -3.762 6.208 13.444 1.00 91.50 86 ARG A CA 1
ATOM 693 C C . ARG A 1 86 ? -3.006 5.265 12.518 1.00 91.50 86 ARG A C 1
ATOM 695 O O . ARG A 1 86 ? -3.593 4.295 12.053 1.00 91.50 86 ARG A O 1
ATOM 702 N N . VAL A 1 87 ? -1.757 5.565 12.165 1.00 91.38 87 VAL A N 1
ATOM 703 C CA . VAL A 1 87 ? -1.007 4.809 11.153 1.00 91.38 87 VAL A CA 1
ATOM 704 C C . VAL A 1 87 ? 0.170 4.114 11.813 1.00 91.38 87 VAL A C 1
ATOM 706 O O . VAL A 1 87 ? 1.151 4.750 12.197 1.00 91.38 87 VAL A O 1
ATOM 709 N N . HIS A 1 88 ? 0.105 2.789 11.877 1.00 89.44 88 HIS A N 1
ATOM 710 C CA . HIS A 1 88 ? 1.120 1.965 12.519 1.00 89.44 88 HIS A CA 1
ATOM 711 C C . HIS A 1 88 ? 1.831 1.092 11.492 1.00 89.44 88 HIS A C 1
ATOM 713 O O . HIS A 1 88 ? 1.215 0.386 10.692 1.00 89.44 88 HIS A O 1
ATOM 719 N N . VAL A 1 89 ? 3.162 1.127 11.517 1.00 85.06 89 VAL A N 1
ATOM 720 C CA . VAL A 1 89 ? 3.969 0.222 10.701 1.00 85.06 89 VAL A CA 1
ATOM 721 C C . VAL A 1 89 ? 4.087 -1.097 11.435 1.00 85.06 89 VAL A C 1
ATOM 723 O O . VAL A 1 89 ? 4.658 -1.154 12.522 1.00 85.06 89 VAL A O 1
ATOM 726 N N . SER A 1 90 ? 3.590 -2.162 10.823 1.00 74.12 90 SER A N 1
ATOM 727 C CA . SER A 1 90 ? 3.720 -3.509 11.354 1.00 74.12 90 SER A CA 1
ATOM 728 C C . SER A 1 90 ? 4.531 -4.378 10.399 1.00 74.12 90 SER A C 1
ATOM 730 O O . SER A 1 90 ? 4.441 -4.291 9.168 1.00 74.12 90 SER A O 1
ATOM 732 N N . VAL A 1 91 ? 5.363 -5.248 10.972 1.00 62.16 91 VAL A N 1
ATOM 733 C CA . VAL A 1 91 ? 5.791 -6.442 10.247 1.00 62.16 91 VAL A CA 1
ATOM 734 C C . VAL A 1 91 ? 4.568 -7.342 10.238 1.00 62.16 91 VAL A C 1
ATOM 736 O O . VAL A 1 91 ? 4.231 -7.942 11.254 1.00 62.16 91 VAL A O 1
ATOM 739 N N . ILE A 1 92 ? 3.860 -7.372 9.114 1.00 59.12 92 ILE A N 1
ATOM 740 C CA . ILE A 1 92 ? 2.712 -8.260 8.960 1.00 59.12 92 ILE A CA 1
ATOM 741 C C . ILE A 1 92 ? 3.261 -9.688 8.874 1.00 59.12 92 ILE A C 1
ATOM 743 O O . ILE A 1 92 ? 3.691 -10.129 7.812 1.00 59.12 92 ILE A O 1
ATOM 747 N N . SER A 1 93 ? 3.296 -10.380 10.009 1.00 45.31 93 SER A N 1
ATOM 748 C CA . SER A 1 93 ? 3.645 -11.795 10.145 1.00 45.31 93 SER A CA 1
ATOM 749 C C . SER A 1 93 ? 2.466 -12.566 10.758 1.00 45.31 93 SER A C 1
ATOM 751 O O . SER A 1 93 ? 1.703 -12.027 11.561 1.00 45.31 93 SER A O 1
ATOM 753 N N . GLY A 1 94 ? 2.272 -13.826 10.349 1.00 54.44 94 GLY A N 1
ATOM 754 C CA . GLY A 1 94 ? 1.162 -14.688 10.800 1.00 54.44 94 GLY A CA 1
ATOM 755 C C . GLY A 1 94 ? -0.039 -14.730 9.838 1.00 54.44 94 GLY A C 1
ATOM 756 O O . GLY A 1 94 ? 0.123 -14.497 8.646 1.00 54.44 94 GLY A O 1
ATOM 757 N N . LYS A 1 95 ? -1.256 -14.999 10.345 1.00 47.06 95 LYS A N 1
ATOM 758 C CA . LYS A 1 95 ? -2.499 -15.277 9.570 1.00 47.06 95 LYS A CA 1
ATOM 759 C C . LYS A 1 95 ? -2.826 -14.317 8.414 1.00 47.06 95 LYS A C 1
ATOM 761 O O . LYS A 1 95 ? -3.496 -14.706 7.465 1.00 47.06 95 LYS A O 1
ATOM 766 N N . ALA A 1 96 ? -2.389 -13.061 8.478 1.00 46.03 96 ALA A N 1
ATOM 767 C CA . ALA A 1 96 ? -2.573 -12.102 7.387 1.00 46.03 96 ALA A CA 1
ATOM 768 C C . ALA A 1 96 ? -1.668 -12.407 6.175 1.00 46.03 96 ALA A C 1
ATOM 770 O O . ALA A 1 96 ? -2.082 -12.202 5.037 1.00 46.03 96 ALA A O 1
ATOM 771 N N . GLN A 1 97 ? -0.471 -12.957 6.405 1.00 45.50 97 GLN A N 1
ATOM 772 C CA . GLN A 1 97 ? 0.370 -13.528 5.356 1.00 45.50 97 GLN A CA 1
ATOM 773 C C . GLN A 1 97 ? -0.273 -14.803 4.789 1.00 45.50 97 GLN A C 1
ATOM 775 O O . GLN A 1 97 ? -0.340 -14.935 3.571 1.00 45.50 97 GLN A O 1
ATOM 780 N N . ASP A 1 98 ? -0.849 -15.664 5.638 1.00 50.22 98 ASP A N 1
ATOM 781 C CA . ASP A 1 98 ? -1.543 -16.888 5.202 1.00 50.22 98 ASP A CA 1
ATOM 782 C C . ASP A 1 98 ? -2.780 -16.581 4.342 1.00 50.22 9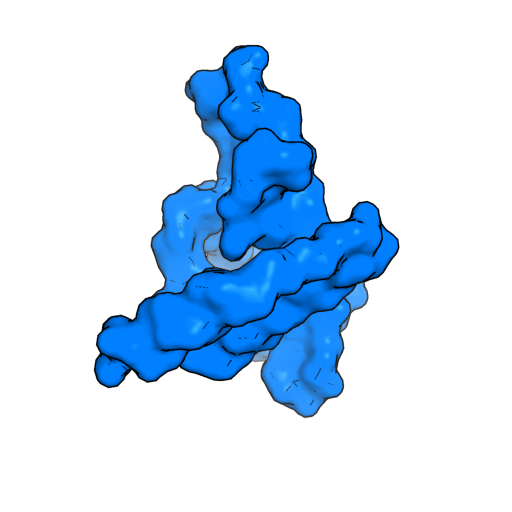8 ASP A C 1
ATOM 784 O O . ASP A 1 98 ? -3.000 -17.231 3.322 1.00 50.22 98 ASP A O 1
ATOM 788 N N . ASN A 1 99 ? -3.562 -15.556 4.691 1.00 52.38 99 ASN A N 1
ATOM 789 C CA . ASN A 1 99 ? -4.743 -15.151 3.924 1.00 52.38 99 ASN A CA 1
ATOM 790 C C . ASN A 1 99 ? -4.373 -14.505 2.579 1.00 52.38 99 ASN A C 1
ATOM 792 O O . ASN A 1 99 ? -5.030 -14.768 1.575 1.00 52.38 99 ASN A O 1
ATOM 796 N N . VAL A 1 100 ? -3.301 -13.705 2.528 1.00 52.00 100 VAL A N 1
ATOM 797 C CA . VAL A 1 100 ? -2.796 -13.124 1.271 1.00 52.00 100 VAL A CA 1
ATOM 798 C C . VAL A 1 100 ? -2.143 -14.193 0.388 1.00 52.00 100 VAL A C 1
ATOM 800 O O . VAL A 1 100 ? -2.323 -14.160 -0.827 1.00 52.00 100 VAL A O 1
ATOM 803 N N . GLU A 1 101 ? -1.424 -15.164 0.964 1.00 51.19 101 GLU A N 1
ATOM 804 C CA . GLU A 1 101 ? -0.891 -16.322 0.231 1.00 51.19 101 GLU A CA 1
ATOM 805 C C . GLU A 1 101 ? -2.014 -17.250 -0.266 1.00 51.19 101 GLU A C 1
ATOM 807 O O . GLU A 1 101 ? -1.934 -17.742 -1.389 1.00 51.19 101 GLU A O 1
ATOM 812 N N . THR A 1 102 ? -3.088 -17.433 0.508 1.00 48.78 102 THR A N 1
ATOM 813 C CA . THR A 1 102 ? -4.259 -18.239 0.114 1.00 48.78 102 THR A CA 1
ATOM 814 C C . THR A 1 102 ? -5.059 -17.562 -0.998 1.00 48.78 102 THR A C 1
ATOM 816 O O . THR A 1 102 ? -5.343 -18.203 -2.006 1.00 48.78 102 THR A O 1
ATOM 819 N N . ALA A 1 103 ? -5.327 -16.255 -0.893 1.00 51.19 103 ALA A N 1
ATOM 820 C CA . ALA A 1 103 ? -5.974 -15.488 -1.962 1.00 51.19 103 ALA A CA 1
ATOM 821 C C . ALA A 1 103 ? -5.127 -15.473 -3.251 1.00 51.19 103 ALA A C 1
ATOM 823 O O . ALA A 1 103 ? -5.653 -15.613 -4.351 1.00 51.19 103 ALA A O 1
ATOM 824 N N . TYR A 1 104 ? -3.799 -15.386 -3.120 1.00 50.16 104 TYR A N 1
ATOM 825 C CA . TYR A 1 104 ? -2.861 -15.508 -4.239 1.00 50.16 104 TYR A CA 1
ATOM 826 C C . TYR A 1 104 ? -2.891 -16.905 -4.893 1.00 50.16 104 TYR A C 1
ATOM 828 O O . TYR A 1 104 ? -2.829 -17.013 -6.117 1.00 50.16 104 TYR A O 1
ATOM 836 N N . LEU A 1 105 ? -3.017 -17.981 -4.110 1.00 50.91 105 LEU A N 1
ATOM 837 C CA . LEU A 1 105 ? -3.124 -19.350 -4.629 1.00 50.91 105 LEU A CA 1
ATOM 838 C C . LEU A 1 105 ? -4.480 -19.633 -5.290 1.00 50.91 105 LEU A C 1
ATOM 840 O O . LEU A 1 105 ? -4.521 -20.359 -6.284 1.00 50.91 105 LEU A O 1
ATOM 844 N N . ASP A 1 106 ? -5.569 -19.063 -4.778 1.00 49.09 106 ASP A N 1
ATOM 845 C CA . ASP A 1 106 ? -6.907 -19.255 -5.343 1.00 49.09 106 ASP A CA 1
ATOM 846 C C . ASP A 1 106 ? -7.101 -18.493 -6.667 1.00 49.09 106 ASP A C 1
ATOM 848 O O . ASP A 1 106 ? -7.668 -19.049 -7.611 1.00 49.09 106 ASP A O 1
ATOM 852 N N . GLU A 1 107 ? -6.517 -17.300 -6.819 1.00 50.06 107 GLU A N 1
ATOM 853 C CA . GLU A 1 107 ? -6.484 -16.585 -8.107 1.00 50.06 107 GLU A CA 1
ATOM 854 C C . GLU A 1 107 ? -5.663 -17.341 -9.171 1.00 50.06 107 GLU A C 1
ATOM 856 O O . GLU A 1 107 ? -6.066 -17.445 -10.332 1.00 50.06 107 GLU A O 1
ATOM 861 N N . ILE A 1 108 ? -4.552 -17.972 -8.773 1.00 47.69 108 ILE A N 1
ATOM 862 C CA . ILE A 1 108 ? -3.745 -18.830 -9.657 1.00 47.69 108 ILE A CA 1
ATOM 863 C C . ILE A 1 108 ? -4.520 -20.096 -10.081 1.00 47.69 108 ILE A C 1
ATOM 865 O O . ILE A 1 108 ? -4.409 -20.537 -11.230 1.00 47.69 108 ILE A O 1
ATOM 869 N N . ARG A 1 109 ? -5.352 -20.668 -9.198 1.00 46.91 109 ARG A N 1
ATOM 870 C CA . ARG A 1 109 ? -6.210 -21.830 -9.510 1.00 46.91 109 ARG A CA 1
ATOM 871 C C . ARG A 1 109 ? -7.320 -21.490 -10.506 1.00 46.91 109 ARG A C 1
ATOM 873 O O . ARG A 1 109 ? -7.585 -22.297 -11.398 1.00 46.91 109 ARG A O 1
ATOM 880 N N . ASN A 1 110 ? -7.916 -20.300 -10.411 1.00 45.66 110 ASN A N 1
ATOM 881 C CA . ASN A 1 110 ? -8.960 -19.839 -11.338 1.00 45.66 110 ASN A CA 1
ATOM 882 C C . ASN A 1 110 ? -8.449 -19.613 -12.775 1.00 45.66 110 ASN A C 1
ATOM 884 O O . ASN A 1 110 ? -9.228 -19.682 -13.723 1.00 45.66 110 ASN A O 1
ATOM 888 N N . LEU A 1 111 ? -7.138 -19.429 -12.957 1.00 40.31 111 LEU A N 1
ATOM 889 C CA . LEU A 1 111 ? -6.477 -19.303 -14.263 1.00 40.31 111 LEU A CA 1
ATOM 890 C C . LEU A 1 111 ? -6.019 -20.649 -14.865 1.00 40.31 111 LEU A C 1
ATOM 892 O O . LEU A 1 111 ? -5.374 -20.672 -15.913 1.00 40.31 111 LEU A O 1
ATOM 896 N N . GLY A 1 112 ? -6.356 -21.781 -14.232 1.00 34.88 112 GLY A N 1
ATOM 897 C CA . GLY A 1 112 ? -6.074 -23.126 -14.749 1.00 34.88 112 GLY A CA 1
ATOM 898 C C . GLY A 1 112 ? -4.727 -23.722 -14.326 1.00 34.88 112 GLY A C 1
ATOM 899 O O . GLY A 1 112 ? -4.340 -24.778 -14.833 1.00 34.88 112 GLY A O 1
ATOM 900 N N . TYR A 1 113 ? -4.010 -23.101 -13.387 1.00 41.56 113 TYR A N 1
ATOM 901 C CA . TYR A 1 113 ? -2.768 -23.660 -12.856 1.00 41.56 113 TYR A CA 1
ATOM 902 C C . TYR A 1 113 ? -3.061 -24.764 -11.828 1.00 41.56 113 TYR A C 1
ATOM 904 O O . TYR A 1 113 ? -3.599 -24.517 -10.748 1.00 41.56 113 TYR A O 1
ATOM 912 N N . ARG A 1 114 ? -2.673 -26.003 -12.152 1.00 41.44 114 ARG A N 1
ATOM 913 C CA . ARG A 1 114 ? -2.620 -27.122 -11.199 1.00 41.44 114 ARG A CA 1
ATOM 914 C C . ARG A 1 114 ? -1.189 -27.245 -10.666 1.00 41.44 114 ARG A C 1
ATOM 916 O O . ARG A 1 114 ? -0.286 -27.475 -11.472 1.00 41.44 114 ARG A O 1
ATOM 923 N N . PRO A 1 115 ? -0.952 -27.126 -9.348 1.00 43.28 115 PRO A N 1
ATOM 924 C CA . PRO A 1 115 ? 0.352 -27.430 -8.775 1.00 43.28 115 PRO A CA 1
ATOM 925 C C . PRO A 1 115 ? 0.740 -28.878 -9.101 1.00 43.28 115 PRO A C 1
ATOM 927 O O . PRO A 1 115 ? -0.070 -29.793 -8.954 1.00 43.28 115 PRO A O 1
ATOM 930 N N . LEU A 1 116 ? 1.978 -29.098 -9.546 1.00 48.38 116 LEU A N 1
ATOM 931 C CA . LEU A 1 116 ? 2.549 -30.443 -9.598 1.00 48.38 116 LEU A CA 1
ATOM 932 C C . LEU A 1 116 ? 2.713 -30.926 -8.149 1.00 48.38 116 LEU A C 1
ATOM 934 O O . LEU A 1 116 ? 3.399 -30.264 -7.367 1.00 48.38 116 LEU A O 1
ATOM 938 N N . ALA A 1 117 ? 2.082 -32.055 -7.811 1.00 49.16 117 ALA A N 1
ATOM 939 C CA . ALA A 1 117 ? 1.964 -32.610 -6.452 1.00 49.16 117 ALA A CA 1
ATOM 940 C C . ALA A 1 117 ? 3.297 -32.710 -5.675 1.00 49.16 117 ALA A C 1
ATOM 942 O O . ALA A 1 117 ? 3.324 -32.679 -4.451 1.00 49.16 117 ALA A O 1
ATOM 943 N N . ASP A 1 118 ? 4.414 -32.756 -6.394 1.00 48.44 118 ASP A N 1
ATOM 944 C CA . ASP A 1 118 ? 5.764 -32.952 -5.866 1.00 48.44 118 ASP A CA 1
ATOM 945 C C . ASP A 1 118 ? 6.363 -31.708 -5.161 1.00 48.44 118 ASP A C 1
ATOM 947 O O . ASP A 1 118 ? 7.418 -31.776 -4.524 1.00 48.44 118 ASP A O 1
ATOM 951 N N . ARG A 1 119 ? 5.717 -30.532 -5.261 1.00 47.34 119 ARG A N 1
ATOM 952 C CA . ARG A 1 119 ? 6.172 -29.306 -4.570 1.00 47.34 119 ARG A CA 1
ATOM 953 C C . ARG A 1 119 ? 5.622 -29.142 -3.153 1.00 47.34 119 ARG A C 1
ATOM 955 O O . ARG A 1 119 ? 6.319 -28.545 -2.329 1.00 47.34 119 ARG A O 1
ATOM 962 N N . ASP A 1 120 ? 4.448 -29.691 -2.851 1.00 47.81 120 ASP A N 1
ATOM 963 C CA . ASP A 1 120 ? 3.856 -29.601 -1.509 1.00 47.81 120 ASP A CA 1
ATOM 964 C C . ASP A 1 120 ? 4.616 -30.485 -0.507 1.00 47.81 120 ASP A C 1
ATOM 966 O O . ASP A 1 120 ? 4.894 -30.062 0.617 1.00 47.81 120 ASP A O 1
ATOM 970 N N . GLU A 1 121 ? 5.099 -31.654 -0.945 1.00 44.66 121 GLU A N 1
ATOM 971 C CA . GLU A 1 121 ? 5.911 -32.541 -0.103 1.00 44.66 121 GLU A CA 1
ATOM 972 C C . GLU A 1 121 ? 7.265 -31.945 0.301 1.00 44.66 121 GLU A C 1
ATOM 974 O O . GLU A 1 121 ? 7.765 -32.233 1.390 1.00 44.66 121 GLU A O 1
ATOM 979 N N . LYS A 1 122 ? 7.879 -31.114 -0.551 1.00 46.56 122 LYS A N 1
ATOM 980 C CA . LYS A 1 122 ? 9.166 -30.476 -0.231 1.00 46.56 122 LYS A CA 1
ATOM 981 C C . LYS A 1 122 ? 9.012 -29.282 0.706 1.00 46.56 122 LYS A C 1
ATOM 983 O O . LYS A 1 122 ? 9.930 -29.007 1.471 1.00 46.56 122 LYS A O 1
ATOM 988 N N . ARG A 1 123 ? 7.862 -28.599 0.690 1.00 44.28 123 ARG A N 1
ATOM 989 C CA . ARG A 1 123 ? 7.588 -27.450 1.568 1.00 44.28 123 ARG A CA 1
ATOM 990 C C . ARG A 1 123 ? 7.224 -27.892 2.995 1.00 44.28 123 ARG A C 1
ATOM 992 O O . ARG A 1 123 ? 7.569 -27.197 3.943 1.00 44.28 123 ARG A O 1
ATOM 999 N N . ALA A 1 124 ? 6.634 -29.080 3.154 1.00 42.06 124 ALA A N 1
ATOM 1000 C CA . ALA A 1 124 ? 6.316 -29.672 4.459 1.00 42.06 124 ALA A CA 1
ATOM 1001 C C . ALA A 1 124 ? 7.541 -30.161 5.266 1.00 42.06 124 ALA A C 1
ATOM 1003 O O . ALA A 1 124 ? 7.403 -30.461 6.447 1.00 42.06 124 ALA A O 1
ATOM 1004 N N . ARG A 1 125 ? 8.734 -30.256 4.658 1.00 38.41 125 ARG A N 1
ATOM 1005 C CA . ARG A 1 125 ? 9.948 -30.808 5.301 1.00 38.41 125 ARG A CA 1
ATOM 1006 C C . ARG A 1 125 ? 10.995 -29.763 5.709 1.00 38.41 125 ARG A C 1
ATOM 1008 O O . ARG A 1 125 ? 12.107 -30.142 6.065 1.00 38.41 125 ARG A O 1
ATOM 1015 N N . SER A 1 126 ? 10.697 -28.467 5.618 1.00 38.56 126 SER A N 1
ATOM 1016 C CA . SER A 1 126 ? 11.655 -27.394 5.957 1.00 38.56 126 SER A CA 1
ATOM 1017 C C . SER A 1 126 ? 11.145 -26.402 7.006 1.00 38.56 126 SER A C 1
ATOM 1019 O O . SER A 1 126 ? 11.628 -25.273 7.048 1.00 38.56 126 SER A O 1
ATOM 1021 N N . PHE A 1 127 ? 10.215 -26.835 7.859 1.00 36.41 127 PHE A N 1
ATOM 1022 C CA . PHE A 1 127 ? 9.886 -26.163 9.118 1.00 36.41 127 PHE A CA 1
ATOM 1023 C C . PHE A 1 127 ? 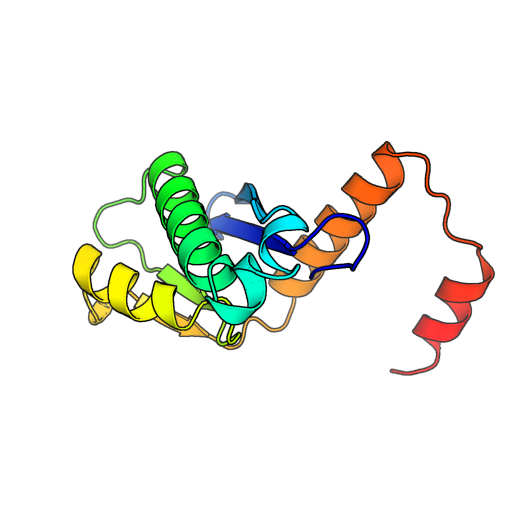10.380 -26.996 10.297 1.00 36.41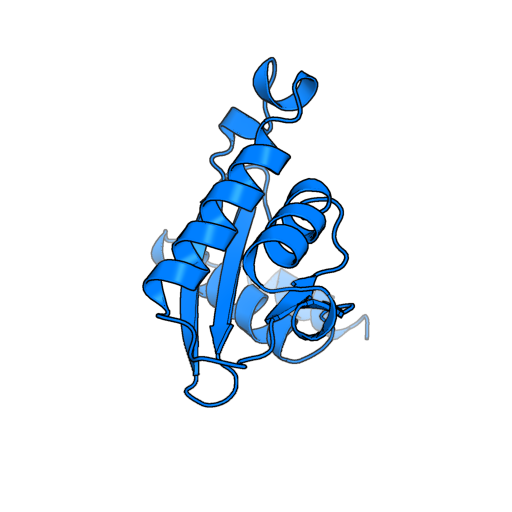 127 PHE A C 1
ATOM 1025 O O . PHE A 1 127 ? 10.226 -28.238 10.227 1.00 36.41 127 PHE A O 1
#

pLDDT: mean 74.48, std 20.21, range [34.88, 96.56]

Sequence (127 aa):
MGDLLFGAIVGAHRKETGEFHYDVIPVAYFQTPSFRRKLYLKKATELALRLLQQMKLGEGEEIEICSSFLFDETRPELVKQFGMERVHVSVISGKAQDNVETAYLDEIRNLGYRPLADRDEKRARSF

Secondary structure (DSSP, 8-state):
-EETTTEEEEEEE-TTT--EEEEEE-GGGGSTTTTTTTHHHHHHHHHHHHHHHHTTPPTT--EEEE-SGGGTTHHHHHHHHH-GGGEEEE---SHHHHHHHHHHHHHHHHTT-PPPGGGHHHHTT--

Radius of gyration: 16.26 Å; chains: 1; bounding box: 30×46×34 Å

Foldseek 3Di:
DADLPAADKDKDADPVPRDIDIDGDGNVCCDPPNVVVVVLLVVSLVRVVVNCVVVVDDQLAAAEDEPDPSPVVNQVVCCVVNNPVRYHYDNPDDPVVVVVVVVVVVVCVVVPDDDDPVVVVVVVPPD